Protein AF-A0A660N7B9-F1 (afdb_monomer)

pLDDT: mean 96.96, std 2.32, range [87.88, 98.81]

Structure (mmCIF, N/CA/C/O backbone):
data_AF-A0A660N7B9-F1
#
_entry.id   AF-A0A660N7B9-F1
#
loop_
_atom_site.group_PDB
_atom_site.id
_atom_site.type_symbol
_atom_site.label_atom_id
_atom_site.label_alt_id
_atom_site.label_comp_id
_atom_site.label_asym_id
_atom_site.label_entity_id
_atom_site.label_seq_id
_atom_site.pdbx_PDB_ins_code
_atom_site.Cartn_x
_atom_site.Cartn_y
_atom_site.Cartn_z
_atom_site.occupancy
_atom_site.B_iso_or_equiv
_atom_site.auth_seq_id
_atom_site.auth_comp_id
_atom_site.auth_asym_id
_atom_site.auth_atom_id
_atom_site.pdbx_PDB_model_num
ATOM 1 N N . SER A 1 1 ? -1.005 -7.900 16.008 1.00 89.25 1 SER A N 1
ATOM 2 C CA . SER A 1 1 ? -0.211 -8.858 16.791 1.00 89.25 1 SER A CA 1
ATOM 3 C C . SER A 1 1 ? -0.829 -8.980 18.167 1.00 89.25 1 SER A C 1
ATOM 5 O O . SER A 1 1 ? -1.086 -7.952 18.784 1.00 89.25 1 SER A O 1
ATOM 7 N N . GLU A 1 2 ? -1.085 -10.204 18.628 1.00 96.12 2 GLU A N 1
ATOM 8 C CA . GLU A 1 2 ? -1.576 -10.472 19.988 1.00 96.12 2 GLU A CA 1
ATOM 9 C C . GLU A 1 2 ? -0.634 -9.878 21.047 1.00 96.12 2 GLU A C 1
ATOM 11 O O . GLU A 1 2 ? -1.094 -9.193 21.956 1.00 96.12 2 GLU A O 1
ATOM 16 N N . VAL A 1 3 ? 0.682 -10.045 20.866 1.00 97.81 3 VAL A N 1
ATOM 17 C CA . VAL A 1 3 ? 1.714 -9.513 21.773 1.00 97.81 3 VAL A CA 1
ATOM 18 C C . VAL A 1 3 ? 1.637 -7.991 21.873 1.00 97.81 3 VAL A C 1
ATOM 20 O O . VAL A 1 3 ? 1.620 -7.453 22.972 1.00 97.81 3 VAL A O 1
ATOM 23 N N . SER A 1 4 ? 1.529 -7.283 20.744 1.00 97.19 4 SER A N 1
ATOM 24 C CA . SER A 1 4 ? 1.470 -5.814 20.746 1.00 97.19 4 SER A CA 1
ATOM 25 C C . SER A 1 4 ? 0.295 -5.267 21.550 1.00 97.19 4 SER A C 1
ATOM 27 O O . SER A 1 4 ? 0.452 -4.275 22.253 1.00 97.19 4 SER A O 1
ATOM 29 N N . LEU A 1 5 ? -0.867 -5.920 21.453 1.00 96.50 5 LEU A N 1
ATOM 30 C CA . LEU A 1 5 ? -2.079 -5.497 22.152 1.00 96.50 5 LEU A CA 1
ATOM 31 C C . LEU A 1 5 ? -2.035 -5.851 23.642 1.00 96.50 5 LEU A C 1
ATOM 33 O O . LEU A 1 5 ? -2.464 -5.050 24.464 1.00 96.50 5 LEU A O 1
ATOM 37 N N . ARG A 1 6 ? -1.514 -7.033 23.998 1.00 97.62 6 ARG A N 1
ATOM 38 C CA . ARG A 1 6 ? -1.460 -7.488 25.397 1.00 97.62 6 ARG A CA 1
ATOM 39 C C . ARG A 1 6 ? -0.355 -6.823 26.207 1.00 97.62 6 ARG A C 1
ATOM 41 O O . ARG A 1 6 ? -0.572 -6.510 27.369 1.00 97.62 6 ARG A O 1
ATOM 48 N N . GLU A 1 7 ? 0.789 -6.573 25.582 1.00 97.94 7 GLU A N 1
ATOM 49 C CA . GLU A 1 7 ? 1.974 -6.019 26.247 1.00 97.94 7 GLU A CA 1
ATOM 50 C C . GLU A 1 7 ? 2.123 -4.505 26.042 1.00 97.94 7 GLU A C 1
ATOM 52 O O . GLU A 1 7 ? 3.104 -3.915 26.487 1.00 97.94 7 GLU A O 1
ATOM 57 N N . ASN A 1 8 ? 1.172 -3.862 25.353 1.00 96.31 8 ASN A N 1
ATOM 58 C CA . ASN A 1 8 ? 1.240 -2.445 24.986 1.00 96.31 8 ASN A CA 1
ATOM 59 C C . ASN A 1 8 ? 2.549 -2.088 24.241 1.00 96.31 8 ASN A C 1
ATOM 61 O O . ASN A 1 8 ? 3.205 -1.082 24.516 1.00 96.31 8 ASN A O 1
ATOM 65 N N . LEU A 1 9 ? 2.932 -2.946 23.289 1.00 97.56 9 LEU A N 1
ATOM 66 C CA . LEU A 1 9 ? 4.118 -2.809 22.437 1.00 97.56 9 LEU A CA 1
ATOM 67 C C . LEU A 1 9 ? 3.688 -2.624 20.973 1.00 97.56 9 LEU A C 1
ATOM 69 O O . LEU A 1 9 ? 3.720 -3.586 20.191 1.00 97.56 9 LEU A O 1
ATOM 73 N N . PRO A 1 10 ? 3.227 -1.423 20.585 1.00 97.56 10 PRO A N 1
ATOM 74 C CA . PRO A 1 10 ? 2.658 -1.215 19.265 1.00 97.56 10 PRO A CA 1
ATOM 75 C C . PRO A 1 10 ? 3.722 -1.239 18.161 1.00 97.56 10 PRO A C 1
ATOM 77 O O . PRO A 1 10 ? 4.907 -0.983 18.377 1.00 97.56 10 PRO A O 1
ATOM 80 N N . LEU A 1 11 ? 3.276 -1.539 16.945 1.00 98.25 11 LEU A N 1
ATOM 81 C CA . LEU A 1 11 ? 4.108 -1.608 15.754 1.00 98.25 11 LEU A CA 1
ATOM 82 C C . LEU A 1 11 ? 4.319 -0.214 15.149 1.00 98.25 11 LEU A C 1
ATOM 84 O O . LEU A 1 11 ? 3.361 0.507 14.871 1.00 98.25 11 LEU A O 1
ATOM 88 N N . LEU A 1 12 ? 5.578 0.114 14.857 1.00 98.31 12 LEU A N 1
ATOM 89 C CA . LEU A 1 12 ? 5.936 1.143 13.881 1.00 98.31 12 LEU A CA 1
ATOM 90 C C . LEU A 1 12 ? 6.125 0.452 12.528 1.00 98.31 12 LEU A C 1
ATOM 92 O O . LEU A 1 12 ? 7.154 -0.182 12.278 1.00 98.31 12 LEU A O 1
ATOM 96 N N . ALA A 1 13 ? 5.091 0.488 11.690 1.00 98.25 13 ALA A N 1
ATOM 97 C CA . ALA A 1 13 ? 5.076 -0.255 10.437 1.00 98.25 13 ALA A CA 1
ATOM 98 C C . ALA A 1 13 ? 6.073 0.358 9.444 1.00 98.25 13 ALA A C 1
ATOM 100 O O . ALA A 1 13 ? 6.127 1.575 9.278 1.00 98.25 13 ALA A O 1
ATOM 101 N N . TYR A 1 14 ? 6.862 -0.485 8.773 1.00 97.69 14 TYR A N 1
ATOM 102 C CA . TYR A 1 14 ? 7.870 -0.053 7.806 1.00 97.69 14 TYR A CA 1
ATOM 103 C C . TYR A 1 14 ? 7.628 -0.676 6.430 1.00 97.69 14 TYR A C 1
ATOM 105 O O . TYR A 1 14 ? 7.078 -1.767 6.305 1.00 97.69 14 TYR A O 1
ATOM 113 N N . SER A 1 15 ? 8.103 0.010 5.384 1.00 97.25 15 SER A N 1
ATOM 114 C CA . SER A 1 15 ? 7.887 -0.380 3.980 1.00 97.25 15 SER A CA 1
ATOM 115 C C . SER A 1 15 ? 6.418 -0.687 3.628 1.00 97.25 15 SER A C 1
ATOM 117 O O . SER A 1 15 ? 6.176 -1.653 2.902 1.00 97.25 15 SER A O 1
ATOM 119 N N . PRO A 1 16 ? 5.445 0.143 4.052 1.00 97.94 16 PRO A N 1
ATOM 120 C CA . PRO A 1 16 ? 4.020 -0.131 3.833 1.00 97.94 16 PRO A CA 1
ATOM 121 C C . PRO A 1 16 ? 3.647 -0.178 2.342 1.00 97.94 16 PRO A C 1
ATOM 123 O O . PRO A 1 16 ? 2.738 -0.891 1.947 1.00 97.94 16 PRO A O 1
ATOM 126 N N . LEU A 1 17 ? 4.409 0.522 1.491 1.00 98.38 17 LEU A N 1
ATOM 127 C CA . LEU A 1 17 ? 4.236 0.516 0.036 1.00 98.38 17 LEU A CA 1
ATOM 128 C C . LEU A 1 17 ? 5.147 -0.476 -0.696 1.00 98.38 17 LEU A C 1
ATOM 130 O O . LEU A 1 17 ? 5.274 -0.396 -1.918 1.00 98.38 17 LEU A O 1
ATOM 134 N N . ALA A 1 18 ? 5.832 -1.378 0.014 1.00 97.50 18 ALA A N 1
ATOM 135 C CA . ALA A 1 18 ? 6.619 -2.449 -0.596 1.00 97.50 18 ALA A CA 1
ATOM 136 C C . ALA A 1 18 ? 7.626 -1.940 -1.658 1.00 97.50 18 ALA A C 1
ATOM 138 O O . ALA A 1 18 ? 7.598 -2.345 -2.815 1.00 97.50 18 ALA A O 1
ATOM 139 N N . PHE A 1 19 ? 8.490 -0.979 -1.299 1.00 96.88 19 PHE A N 1
ATOM 140 C CA . PHE A 1 19 ? 9.412 -0.286 -2.233 1.00 96.88 19 PHE A CA 1
ATOM 141 C C . PHE A 1 19 ? 8.735 0.524 -3.355 1.00 96.88 19 PHE A C 1
ATOM 143 O O . PHE A 1 19 ? 9.372 0.896 -4.345 1.00 96.88 19 PHE A O 1
ATOM 150 N N . GLY A 1 20 ? 7.458 0.848 -3.175 1.00 97.44 20 GLY A N 1
ATOM 151 C CA . GLY A 1 20 ? 6.622 1.522 -4.158 1.00 97.44 20 GLY A CA 1
ATOM 152 C C . GLY A 1 20 ? 5.885 0.558 -5.087 1.00 97.44 20 GLY A C 1
ATOM 153 O O . GLY A 1 20 ? 5.217 1.032 -5.999 1.00 97.44 20 GLY A O 1
ATOM 154 N N . VAL A 1 21 ? 5.983 -0.762 -4.893 1.00 97.69 21 VAL A N 1
ATOM 155 C CA . VAL A 1 21 ? 5.235 -1.740 -5.698 1.00 97.69 21 VAL A CA 1
ATOM 156 C C . VAL A 1 21 ? 3.727 -1.578 -5.505 1.00 97.69 21 VAL A C 1
ATOM 158 O O . VAL A 1 21 ? 2.999 -1.515 -6.492 1.00 97.69 21 VAL A O 1
ATOM 161 N N . LEU A 1 22 ? 3.276 -1.339 -4.272 1.00 98.38 22 LEU A N 1
ATOM 162 C CA . LEU A 1 22 ? 1.870 -1.061 -3.943 1.00 98.38 22 LEU A CA 1
ATOM 163 C C . LEU A 1 22 ? 1.414 0.366 -4.308 1.00 98.38 22 LEU A C 1
ATOM 165 O O . LEU A 1 22 ? 0.429 0.858 -3.790 1.00 98.38 22 LEU A O 1
ATOM 169 N N . THR A 1 23 ? 2.120 1.057 -5.201 1.00 98.06 23 THR A N 1
ATOM 170 C CA . THR A 1 23 ? 1.580 2.26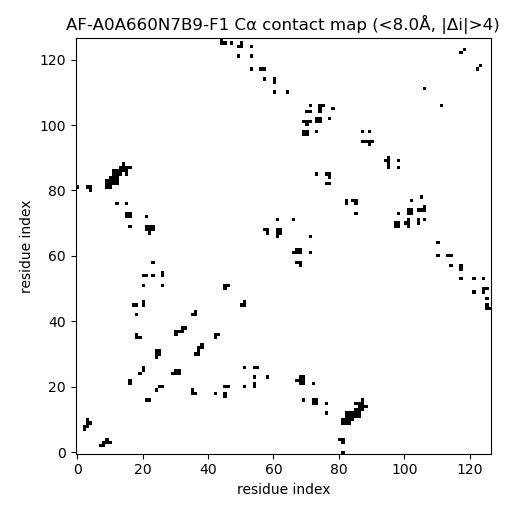2 -5.869 1.00 98.06 23 THR A CA 1
ATOM 171 C C . THR A 1 23 ? 1.076 1.945 -7.276 1.00 98.06 23 THR A C 1
ATOM 173 O O . THR A 1 23 ? 0.566 2.809 -7.975 1.00 98.06 23 THR A O 1
ATOM 176 N N . GLY A 1 24 ? 1.311 0.717 -7.748 1.00 97.50 24 GLY A N 1
ATOM 177 C CA . GLY A 1 24 ? 0.999 0.298 -9.106 1.00 97.50 24 GLY A CA 1
ATOM 178 C C . GLY A 1 24 ? 2.013 0.748 -10.164 1.00 97.50 24 GLY A C 1
ATOM 179 O O . GLY A 1 24 ? 1.939 0.293 -11.300 1.00 97.50 24 GLY A O 1
ATOM 180 N N . LYS A 1 25 ? 3.020 1.565 -9.817 1.00 96.94 25 LYS A N 1
ATOM 181 C CA . LYS A 1 25 ? 3.962 2.150 -10.796 1.00 96.94 25 LYS A CA 1
ATOM 182 C C . LYS A 1 25 ? 4.808 1.143 -11.594 1.00 96.94 25 LYS A C 1
ATOM 184 O O . LYS A 1 25 ? 5.409 1.529 -12.591 1.00 96.94 25 LYS A O 1
ATOM 189 N N . TYR A 1 26 ? 4.896 -0.108 -11.136 1.00 96.88 26 TYR A N 1
ATOM 190 C CA . TYR A 1 26 ? 5.636 -1.193 -11.800 1.00 96.88 26 TYR A CA 1
ATOM 191 C C . TYR A 1 26 ? 4.725 -2.265 -12.419 1.00 96.88 26 TYR A C 1
ATOM 193 O O . TYR A 1 26 ? 5.206 -3.316 -12.846 1.00 96.88 26 TYR A O 1
ATOM 201 N N . ARG A 1 27 ? 3.404 -2.042 -12.421 1.00 95.56 27 ARG A N 1
ATOM 202 C CA . ARG A 1 27 ? 2.437 -2.961 -13.032 1.00 95.56 27 ARG A CA 1
ATOM 203 C C . ARG A 1 27 ? 2.706 -3.093 -14.528 1.00 95.56 27 ARG A C 1
ATOM 205 O O . ARG A 1 27 ? 3.282 -2.201 -15.153 1.00 95.56 27 ARG A O 1
ATOM 212 N N . HIS A 1 28 ? 2.320 -4.233 -15.092 1.00 94.50 28 HIS A N 1
ATOM 213 C CA . HIS A 1 28 ? 2.452 -4.526 -16.528 1.00 94.50 28 HIS A CA 1
ATOM 214 C C . HIS A 1 28 ? 3.886 -4.391 -17.086 1.00 94.50 28 HIS A C 1
ATOM 216 O O . HIS A 1 28 ? 4.083 -4.074 -18.256 1.00 94.50 28 HIS A O 1
ATOM 222 N N . GLY A 1 29 ? 4.902 -4.630 -16.247 1.00 91.44 29 GLY A N 1
ATOM 223 C CA . GLY A 1 29 ? 6.311 -4.559 -16.645 1.00 91.44 29 GLY A CA 1
ATOM 224 C C . GLY A 1 29 ? 6.879 -3.140 -16.721 1.00 91.44 29 GLY A C 1
ATOM 225 O O . GLY A 1 29 ? 8.003 -2.964 -17.193 1.00 91.44 29 GLY A O 1
ATOM 226 N N . ALA A 1 30 ? 6.140 -2.129 -16.252 1.00 95.12 30 ALA A N 1
ATOM 227 C CA . ALA A 1 30 ? 6.641 -0.765 -16.188 1.00 95.12 30 ALA A CA 1
ATOM 228 C C . ALA A 1 30 ? 7.863 -0.663 -15.261 1.00 95.12 30 ALA A C 1
ATOM 230 O O . ALA A 1 30 ? 7.922 -1.259 -14.184 1.00 95.12 30 ALA A O 1
ATOM 231 N N . MET A 1 31 ? 8.839 0.145 -15.668 1.00 94.81 31 MET A N 1
ATOM 232 C CA . MET A 1 31 ? 10.022 0.443 -14.865 1.00 94.81 31 MET A CA 1
ATOM 233 C C . MET A 1 31 ? 10.345 1.938 -14.972 1.00 94.81 31 MET A C 1
ATOM 235 O O . MET A 1 31 ? 11.226 2.327 -15.740 1.00 94.81 31 MET A O 1
ATOM 239 N N . PRO A 1 32 ? 9.594 2.805 -14.262 1.00 95.56 32 PRO A N 1
ATOM 240 C CA . PRO A 1 32 ? 9.739 4.250 -14.403 1.00 95.56 32 PRO A CA 1
ATOM 241 C C . PRO A 1 32 ? 11.168 4.710 -14.096 1.00 95.56 32 PRO A C 1
ATOM 243 O O . PRO A 1 32 ? 11.779 4.257 -13.122 1.00 95.56 32 PRO A O 1
ATOM 246 N N . ALA A 1 33 ? 11.700 5.635 -14.894 1.00 95.94 33 ALA A N 1
ATOM 247 C CA . ALA A 1 33 ? 13.027 6.200 -14.662 1.00 95.94 33 ALA A CA 1
ATOM 248 C C . ALA A 1 33 ? 13.115 6.852 -13.268 1.00 95.94 33 ALA A C 1
ATOM 250 O O . ALA A 1 33 ? 12.160 7.461 -12.790 1.00 95.94 33 ALA A O 1
ATOM 251 N N . GLY A 1 34 ? 14.254 6.688 -12.589 1.00 94.00 34 GLY A N 1
ATOM 252 C CA . GLY A 1 34 ? 14.467 7.218 -11.235 1.00 94.00 34 GLY A CA 1
ATOM 253 C C . GLY A 1 34 ? 13.716 6.479 -10.117 1.00 94.00 34 GLY A C 1
ATOM 254 O O . GLY A 1 34 ? 13.886 6.800 -8.942 1.00 94.00 34 GLY A O 1
ATOM 255 N N . SER A 1 35 ? 12.906 5.469 -10.441 1.00 95.62 35 SER A N 1
ATOM 256 C CA . SER A 1 35 ? 12.236 4.643 -9.438 1.00 95.62 35 SER A CA 1
ATOM 257 C C . SER A 1 35 ? 13.214 3.697 -8.728 1.00 95.62 35 SER A C 1
ATOM 259 O O . SER A 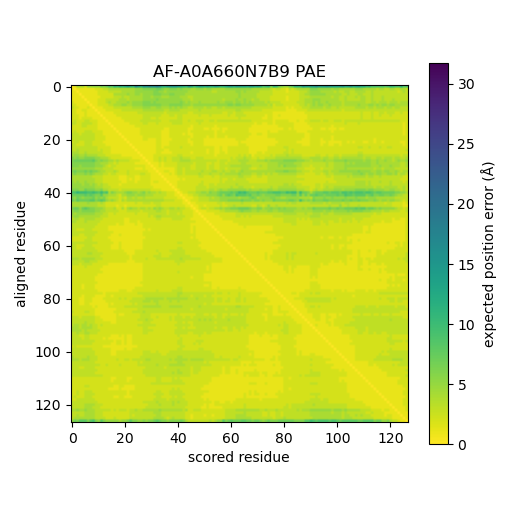1 35 ? 14.261 3.320 -9.259 1.00 95.62 35 SER A O 1
ATOM 261 N N . ARG A 1 36 ? 12.877 3.281 -7.500 1.00 95.69 36 ARG A N 1
ATOM 262 C CA . ARG A 1 36 ? 13.773 2.476 -6.653 1.00 95.69 36 ARG A CA 1
ATOM 263 C C . ARG A 1 36 ? 14.202 1.163 -7.315 1.00 95.69 36 ARG A C 1
ATOM 265 O O . ARG A 1 36 ? 15.365 0.795 -7.178 1.00 95.69 36 ARG A O 1
ATOM 272 N N . LEU A 1 37 ? 13.285 0.468 -7.993 1.00 94.62 37 LEU A N 1
ATOM 273 C CA . LEU A 1 37 ? 13.599 -0.806 -8.649 1.00 94.62 37 LEU A CA 1
ATOM 274 C C . LEU A 1 37 ? 14.397 -0.619 -9.946 1.00 94.62 37 LEU A C 1
ATOM 276 O O . LEU A 1 37 ? 15.174 -1.502 -10.289 1.00 94.62 37 LEU A O 1
ATOM 280 N N . ALA A 1 38 ? 14.266 0.535 -10.612 1.00 94.06 38 ALA A N 1
ATOM 281 C CA . ALA A 1 38 ? 15.073 0.878 -11.782 1.00 94.06 38 ALA A CA 1
ATOM 282 C C . ALA A 1 38 ? 16.518 1.236 -11.401 1.00 94.06 38 ALA A C 1
ATOM 284 O O . ALA A 1 38 ? 17.454 0.903 -12.119 1.00 94.06 38 ALA A O 1
ATOM 285 N N . LEU A 1 39 ? 16.703 1.925 -10.270 1.00 95.25 39 LEU A N 1
ATOM 286 C CA . LEU A 1 39 ? 18.014 2.406 -9.825 1.00 95.25 39 LEU A CA 1
ATOM 287 C C . LEU A 1 39 ? 18.853 1.340 -9.109 1.00 95.25 39 LEU A C 1
ATOM 289 O O . LEU A 1 39 ? 20.079 1.435 -9.092 1.00 95.25 39 LEU A O 1
ATOM 293 N N . PHE A 1 40 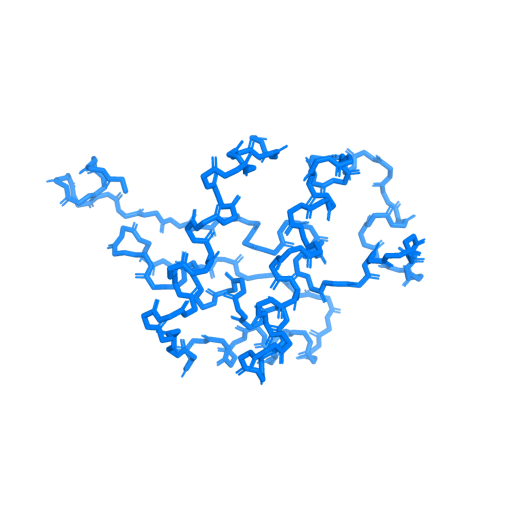? 18.217 0.360 -8.462 1.00 93.94 40 PHE A N 1
ATOM 294 C CA . PHE A 1 40 ? 18.905 -0.535 -7.532 1.00 93.94 40 PHE A CA 1
ATOM 295 C C . PHE A 1 40 ? 18.415 -1.984 -7.646 1.00 93.94 40 PHE A C 1
ATOM 297 O O . PHE A 1 40 ? 17.469 -2.401 -6.972 1.00 93.94 40 PHE A O 1
ATOM 304 N N . GLU A 1 41 ? 19.150 -2.801 -8.399 1.00 87.88 41 GLU A N 1
ATOM 305 C CA . GLU A 1 41 ? 18.812 -4.211 -8.653 1.00 87.88 41 GLU A CA 1
ATOM 306 C C . GLU A 1 41 ? 18.734 -5.087 -7.392 1.00 87.88 41 GLU A C 1
ATOM 308 O O . GLU A 1 41 ? 18.078 -6.129 -7.394 1.00 87.88 41 GLU A O 1
ATOM 313 N N . ARG A 1 42 ? 19.389 -4.688 -6.291 1.00 92.00 42 ARG A N 1
ATOM 314 C CA . ARG A 1 42 ? 19.379 -5.443 -5.024 1.00 92.00 42 ARG A CA 1
ATOM 315 C C . ARG A 1 42 ? 17.998 -5.511 -4.362 1.00 92.00 42 ARG A C 1
ATOM 317 O O . ARG A 1 42 ? 17.757 -6.392 -3.538 1.00 92.00 42 ARG A O 1
ATOM 324 N N . PHE A 1 43 ? 17.084 -4.597 -4.687 1.00 90.56 43 PHE A N 1
ATOM 325 C CA . PHE A 1 43 ? 15.756 -4.551 -4.076 1.00 90.56 43 PHE A CA 1
ATOM 326 C C . PHE A 1 43 ? 14.786 -5.522 -4.759 1.00 90.56 43 PHE A C 1
ATOM 328 O O . PHE A 1 43 ? 13.957 -5.127 -5.567 1.00 90.56 43 PHE A O 1
ATOM 335 N N . LYS A 1 44 ? 14.862 -6.808 -4.398 1.00 90.25 44 LYS A N 1
ATOM 336 C CA . LYS A 1 44 ? 14.037 -7.870 -5.014 1.00 90.25 44 LYS A CA 1
ATOM 337 C C . LYS A 1 44 ? 12.905 -8.415 -4.135 1.00 90.25 44 LYS A C 1
ATOM 339 O O . LYS A 1 44 ? 12.134 -9.254 -4.589 1.00 90.25 44 LYS A O 1
ATOM 344 N N . ARG A 1 45 ? 12.803 -7.967 -2.874 1.00 92.19 45 ARG A N 1
ATOM 345 C CA . ARG A 1 45 ? 11.880 -8.542 -1.869 1.00 92.19 45 ARG A CA 1
ATOM 346 C C . ARG A 1 45 ? 10.426 -8.580 -2.348 1.00 92.19 45 ARG A C 1
ATOM 348 O O . ARG A 1 45 ? 9.773 -9.599 -2.173 1.00 92.19 45 ARG A O 1
ATOM 355 N N . TYR A 1 46 ? 9.965 -7.499 -2.979 1.00 94.31 46 TYR A N 1
ATOM 356 C CA . TYR A 1 46 ? 8.562 -7.303 -3.364 1.00 94.31 46 TYR A CA 1
ATOM 357 C C . TYR A 1 46 ? 8.280 -7.464 -4.865 1.00 94.31 46 TYR A C 1
ATOM 359 O O . TYR A 1 46 ? 7.143 -7.306 -5.288 1.00 94.31 46 TYR A O 1
ATOM 367 N N . SER A 1 47 ? 9.299 -7.759 -5.677 1.00 88.50 47 SER A N 1
ATOM 368 C CA . SER A 1 47 ? 9.201 -7.833 -7.144 1.00 88.50 47 SER A CA 1
ATOM 369 C C . SER A 1 47 ? 9.238 -9.267 -7.684 1.00 88.50 47 SER A C 1
ATOM 371 O O . SER A 1 47 ? 9.501 -9.500 -8.863 1.00 88.50 47 SER A O 1
ATOM 373 N N . LYS A 1 48 ? 8.979 -10.254 -6.820 1.00 91.94 48 LYS A N 1
ATOM 374 C CA . LYS A 1 48 ? 8.800 -11.650 -7.233 1.00 91.94 48 LYS A CA 1
ATOM 375 C C . LYS A 1 48 ? 7.446 -11.827 -7.939 1.00 91.94 48 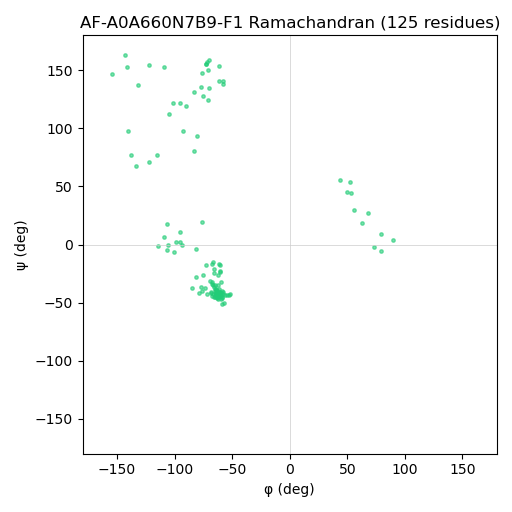LYS A C 1
ATOM 377 O O . LYS A 1 48 ? 6.514 -11.086 -7.621 1.00 91.94 48 LYS A O 1
ATOM 382 N N . PRO A 1 49 ? 7.287 -12.840 -8.814 1.00 94.12 49 PRO A N 1
ATOM 383 C CA . PRO A 1 49 ? 6.040 -13.063 -9.552 1.00 94.12 49 PRO A CA 1
ATOM 384 C C . PRO A 1 49 ? 4.785 -13.117 -8.670 1.00 94.12 49 PRO A C 1
ATOM 386 O O . PRO A 1 49 ? 3.785 -12.486 -8.990 1.00 94.12 49 PRO A O 1
ATOM 389 N N . GLN A 1 50 ? 4.854 -13.794 -7.520 1.00 94.56 50 GLN A N 1
ATOM 390 C CA . GLN A 1 50 ? 3.725 -13.895 -6.588 1.00 94.56 50 GLN A CA 1
ATOM 391 C C . GLN A 1 50 ? 3.372 -12.548 -5.932 1.00 94.56 50 GLN A C 1
ATOM 393 O O . GLN A 1 50 ? 2.201 -12.255 -5.708 1.00 94.56 50 GLN A O 1
ATOM 398 N N . GLY A 1 51 ? 4.377 -11.705 -5.668 1.00 95.94 51 GLY A N 1
ATOM 399 C CA . GLY A 1 51 ? 4.171 -10.349 -5.161 1.00 95.94 51 GLY A CA 1
ATOM 400 C C . GLY A 1 51 ? 3.438 -9.478 -6.177 1.00 95.94 51 GLY A C 1
ATOM 401 O O . GLY A 1 51 ? 2.460 -8.826 -5.829 1.00 95.94 51 GLY A O 1
ATOM 402 N N . PHE A 1 52 ? 3.848 -9.533 -7.448 1.00 96.44 52 PHE A N 1
ATOM 403 C CA . PHE A 1 52 ? 3.142 -8.837 -8.526 1.00 96.44 52 PHE A CA 1
ATOM 404 C C . PHE A 1 52 ? 1.729 -9.379 -8.758 1.00 96.44 52 PHE A C 1
ATOM 406 O O . PHE A 1 52 ? 0.817 -8.588 -8.969 1.00 96.44 52 PHE A O 1
ATOM 413 N N . ALA A 1 53 ? 1.519 -10.694 -8.651 1.00 97.19 53 ALA A N 1
ATOM 414 C CA . ALA A 1 53 ? 0.183 -11.280 -8.743 1.00 97.19 53 ALA A CA 1
ATOM 415 C C . ALA A 1 53 ? -0.761 -10.727 -7.660 1.00 97.19 53 ALA A C 1
ATOM 417 O O . ALA A 1 53 ? -1.885 -10.343 -7.971 1.00 97.19 53 ALA A O 1
ATOM 418 N N . ALA A 1 54 ? -0.294 -10.607 -6.411 1.00 98.25 54 ALA A N 1
ATOM 419 C CA . ALA A 1 54 ? -1.074 -9.981 -5.342 1.00 98.25 54 ALA A CA 1
ATOM 420 C C . ALA A 1 54 ? -1.339 -8.491 -5.614 1.00 98.25 54 ALA A C 1
ATOM 422 O O . ALA A 1 54 ? -2.450 -8.012 -5.414 1.00 98.25 54 ALA A O 1
ATOM 423 N N . VAL A 1 55 ? -0.337 -7.761 -6.112 1.00 98.31 55 VAL A N 1
ATOM 424 C CA . VAL A 1 55 ? -0.456 -6.330 -6.442 1.00 98.31 55 VAL A CA 1
ATOM 425 C C . VAL A 1 55 ? -1.527 -6.080 -7.498 1.00 98.31 55 VAL A C 1
ATOM 427 O O . VAL A 1 55 ? -2.288 -5.132 -7.345 1.00 98.31 55 VAL A O 1
ATOM 430 N N . GLU A 1 56 ? -1.635 -6.924 -8.528 1.00 98.25 56 GLU A N 1
ATOM 431 C CA . GLU A 1 56 ? -2.708 -6.791 -9.522 1.00 98.25 56 GLU A CA 1
ATOM 432 C C . GLU A 1 56 ? -4.097 -7.006 -8.908 1.00 98.25 56 GLU A C 1
ATOM 434 O O . GLU A 1 56 ? -5.027 -6.273 -9.232 1.00 98.25 56 GLU A O 1
ATOM 439 N N . ARG A 1 57 ? -4.238 -7.959 -7.978 1.00 98.56 57 ARG A N 1
ATOM 440 C CA . ARG A 1 57 ? -5.511 -8.230 -7.289 1.00 98.56 57 ARG A CA 1
ATOM 441 C C . ARG A 1 57 ? -5.912 -7.071 -6.374 1.00 98.56 57 ARG A C 1
ATOM 443 O O . ARG A 1 57 ? -7.051 -6.625 -6.419 1.00 98.56 57 ARG A O 1
ATOM 450 N N . TYR A 1 58 ? -4.971 -6.524 -5.605 1.00 98.75 58 TYR A N 1
ATOM 451 C CA . TYR A 1 58 ? -5.234 -5.341 -4.778 1.00 98.75 58 TYR A CA 1
ATOM 452 C C . TYR A 1 58 ? -5.494 -4.084 -5.611 1.00 98.75 58 TYR A C 1
ATOM 454 O O . TYR A 1 58 ? -6.282 -3.238 -5.201 1.00 98.75 58 TYR A O 1
ATOM 462 N N . ALA A 1 59 ? -4.865 -3.958 -6.783 1.00 98.69 59 ALA A N 1
ATOM 463 C CA . ALA A 1 59 ? -5.134 -2.852 -7.692 1.00 98.69 59 ALA A CA 1
ATOM 464 C C . ALA A 1 59 ? -6.577 -2.874 -8.207 1.00 98.69 59 ALA A C 1
ATOM 466 O O . ALA A 1 59 ? -7.218 -1.832 -8.204 1.00 98.69 59 ALA A O 1
ATOM 467 N N . GLN A 1 60 ? -7.099 -4.050 -8.571 1.00 98.62 60 GLN A N 1
ATOM 468 C CA . GLN A 1 60 ? -8.502 -4.209 -8.975 1.00 98.62 60 GLN A CA 1
ATOM 469 C C . GLN A 1 60 ? -9.463 -3.764 -7.865 1.00 98.62 60 GLN A C 1
ATOM 471 O O . GLN A 1 60 ? -10.379 -2.994 -8.129 1.00 98.62 60 GLN A O 1
ATOM 476 N N . ILE A 1 61 ? -9.201 -4.167 -6.616 1.00 98.81 61 ILE A N 1
ATOM 477 C CA . ILE A 1 61 ? -10.004 -3.749 -5.454 1.00 98.81 61 ILE A CA 1
ATOM 478 C C . ILE A 1 61 ? -9.957 -2.225 -5.275 1.00 98.81 61 ILE A C 1
ATOM 480 O O . ILE A 1 61 ? -10.982 -1.597 -5.025 1.00 98.81 61 ILE A O 1
ATOM 484 N N . ALA A 1 62 ? -8.774 -1.617 -5.406 1.00 98.75 62 ALA A N 1
ATOM 485 C CA . ALA A 1 62 ? -8.626 -0.167 -5.302 1.00 98.75 62 ALA A CA 1
ATOM 486 C C . ALA A 1 62 ? -9.406 0.564 -6.408 1.00 98.75 62 ALA A C 1
ATOM 488 O O . ALA A 1 62 ? -10.136 1.507 -6.105 1.00 98.75 62 ALA A O 1
ATOM 489 N N . ASP A 1 63 ? -9.309 0.088 -7.654 1.00 98.50 63 ASP A N 1
ATOM 490 C CA . ASP A 1 63 ? -10.017 0.651 -8.807 1.00 98.50 63 ASP A CA 1
ATOM 491 C C . ASP A 1 63 ? -11.548 0.573 -8.614 1.00 98.50 63 ASP A C 1
ATOM 493 O O . ASP A 1 63 ? -12.249 1.565 -8.825 1.00 98.50 63 ASP A O 1
ATOM 497 N N . GLU A 1 64 ? -12.072 -0.566 -8.144 1.00 98.50 64 GLU A N 1
ATOM 498 C CA . GLU A 1 64 ? -13.501 -0.763 -7.836 1.00 98.50 64 GLU A CA 1
ATOM 499 C C . GLU A 1 64 ? -13.989 0.126 -6.680 1.00 98.50 64 GLU A C 1
ATOM 501 O O . GLU A 1 64 ? -15.117 0.620 -6.707 1.00 98.50 64 GLU A O 1
ATOM 506 N N . ALA A 1 65 ? -13.131 0.378 -5.689 1.00 98.19 65 ALA A N 1
ATOM 507 C CA . ALA A 1 65 ? -13.416 1.251 -4.552 1.00 98.19 65 ALA A CA 1
ATOM 508 C C . ALA A 1 65 ? -13.223 2.751 -4.854 1.00 98.19 65 ALA A C 1
ATOM 510 O O . ALA A 1 65 ? -13.477 3.588 -3.985 1.00 98.19 65 ALA A O 1
ATOM 511 N N . GLY A 1 66 ? -12.752 3.113 -6.054 1.00 98.12 66 GLY A N 1
ATOM 512 C CA . GLY A 1 66 ? -12.441 4.500 -6.415 1.00 98.12 66 GLY A CA 1
ATOM 513 C C . GLY A 1 66 ? -11.239 5.084 -5.658 1.00 98.12 66 GLY A C 1
ATOM 514 O O . GLY A 1 66 ? -11.166 6.297 -5.457 1.00 98.12 66 GLY A O 1
ATOM 515 N N . LEU A 1 67 ? -10.306 4.236 -5.222 1.00 98.31 67 LEU A N 1
ATOM 516 C CA . LEU A 1 67 ? -9.098 4.604 -4.484 1.00 98.31 67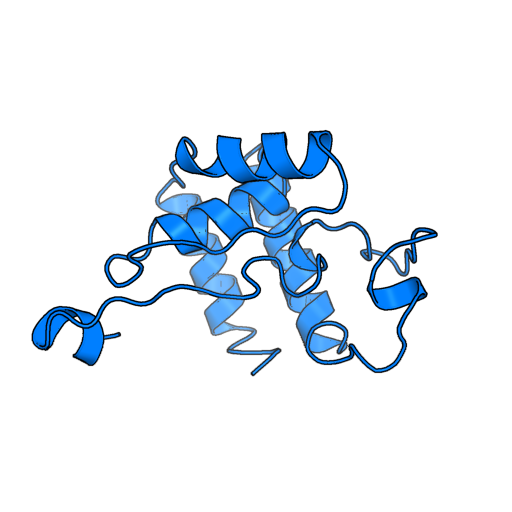 LEU A CA 1
ATOM 517 C C . LEU A 1 67 ? -7.852 4.418 -5.355 1.00 98.31 67 LEU A C 1
ATOM 519 O O . LEU A 1 67 ? -7.796 3.543 -6.215 1.00 98.31 67 LEU A O 1
ATOM 523 N N . SER A 1 68 ? -6.789 5.180 -5.082 1.00 98.56 68 SER A N 1
ATOM 524 C CA . SER A 1 68 ? -5.468 4.787 -5.582 1.00 98.56 68 SER A CA 1
ATOM 525 C C . SER A 1 68 ? -4.975 3.555 -4.817 1.00 98.56 68 SER A C 1
ATOM 527 O O . SER A 1 68 ? -5.263 3.388 -3.628 1.00 98.56 68 SER A O 1
ATOM 529 N N . LEU A 1 69 ? -4.172 2.703 -5.463 1.00 98.75 69 LEU A N 1
ATOM 530 C CA . LEU A 1 69 ? -3.562 1.561 -4.771 1.00 98.75 69 LEU A CA 1
ATOM 531 C C . LEU A 1 69 ? -2.675 2.014 -3.597 1.00 98.75 69 LEU A C 1
ATOM 533 O O . LEU A 1 69 ? -2.621 1.342 -2.569 1.00 98.75 69 LEU A O 1
ATOM 537 N N . THR A 1 70 ? -2.035 3.183 -3.725 1.00 98.69 70 THR A N 1
ATOM 538 C CA . THR A 1 70 ? -1.283 3.827 -2.642 1.00 98.69 70 THR A CA 1
ATOM 539 C C . THR A 1 70 ? -2.184 4.103 -1.437 1.00 98.69 70 THR A C 1
ATOM 541 O O . THR A 1 70 ? -1.838 3.719 -0.319 1.00 98.69 70 THR A O 1
ATOM 544 N N . ALA A 1 71 ? -3.341 4.742 -1.657 1.00 98.69 71 ALA A N 1
ATOM 545 C CA . ALA A 1 71 ? -4.292 5.073 -0.603 1.00 98.69 71 ALA A CA 1
ATOM 546 C C . ALA A 1 71 ? -4.847 3.809 0.064 1.00 98.69 71 ALA A C 1
ATOM 548 O O . ALA A 1 71 ? -4.819 3.720 1.289 1.00 98.69 71 ALA A O 1
ATOM 549 N N . LEU A 1 72 ? -5.253 2.808 -0.726 1.00 98.81 72 LEU A N 1
ATOM 550 C CA . LEU A 1 72 ? -5.728 1.518 -0.220 1.00 98.81 72 LEU A CA 1
ATOM 551 C C . LEU A 1 72 ? -4.674 0.834 0.668 1.00 98.81 72 LEU A C 1
ATOM 553 O O . LEU A 1 72 ? -4.970 0.443 1.796 1.00 98.81 72 LEU A O 1
ATOM 557 N N . ALA A 1 73 ? -3.430 0.730 0.191 1.00 98.75 73 ALA A N 1
ATOM 558 C CA . ALA A 1 73 ? -2.35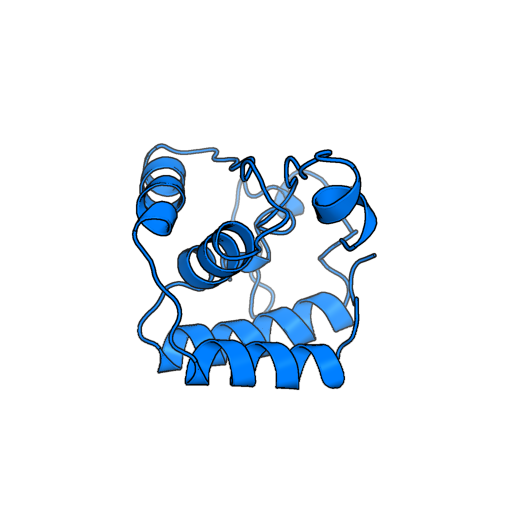7 0.059 0.919 1.00 98.75 73 ALA A 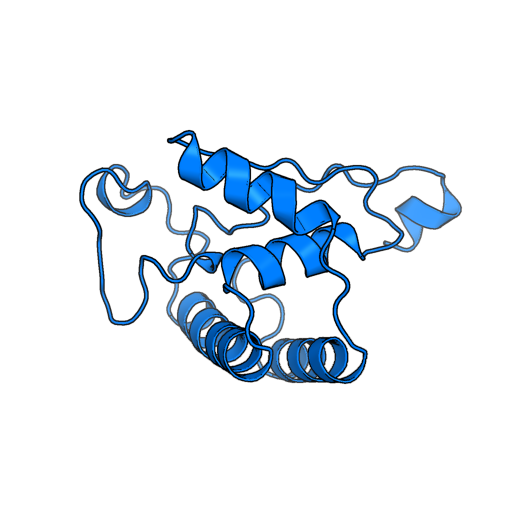CA 1
ATOM 559 C C . ALA A 1 73 ? -1.997 0.765 2.236 1.00 98.75 73 ALA A C 1
ATOM 561 O O . ALA A 1 73 ? -1.794 0.107 3.257 1.00 98.75 73 ALA A O 1
ATOM 562 N N . LEU A 1 74 ? -1.911 2.098 2.234 1.00 98.81 74 LEU A N 1
ATOM 563 C CA . LEU A 1 74 ? -1.585 2.857 3.442 1.00 98.81 74 LEU A CA 1
ATOM 564 C C . LEU A 1 74 ? -2.742 2.872 4.444 1.00 98.81 74 LEU A C 1
ATOM 566 O O . LEU A 1 74 ? -2.495 2.652 5.629 1.00 98.81 74 LEU A O 1
ATOM 570 N N . ALA A 1 75 ? -3.981 3.058 3.978 1.00 98.69 75 ALA A N 1
ATOM 571 C CA . ALA A 1 75 ? -5.173 3.016 4.822 1.00 98.69 75 ALA A CA 1
ATOM 572 C C . ALA A 1 75 ? -5.326 1.652 5.505 1.00 98.69 75 ALA A C 1
ATOM 574 O O . ALA A 1 75 ? -5.563 1.591 6.708 1.00 98.69 75 ALA A O 1
ATOM 575 N N . PHE A 1 76 ? -5.075 0.557 4.778 1.00 98.75 76 PHE A N 1
ATOM 576 C CA . PHE A 1 76 ? -5.087 -0.787 5.354 1.00 98.75 76 PHE A CA 1
ATOM 577 C C . PHE A 1 76 ? -4.095 -0.932 6.515 1.00 98.75 76 PHE A C 1
ATOM 579 O O . PHE A 1 76 ? -4.428 -1.522 7.540 1.00 98.75 76 PHE A O 1
ATOM 586 N N . VAL A 1 77 ? -2.879 -0.387 6.378 1.00 98.50 77 VAL A N 1
ATOM 587 C CA . VAL A 1 77 ? -1.873 -0.411 7.454 1.00 98.50 77 VAL A CA 1
ATOM 588 C C . VAL A 1 77 ? -2.298 0.471 8.630 1.00 98.50 77 VAL A C 1
ATOM 590 O O . VAL A 1 77 ? -2.141 0.045 9.774 1.00 98.50 77 VAL A O 1
ATOM 593 N N . ASN A 1 78 ? -2.840 1.662 8.360 1.00 98.12 78 ASN A N 1
ATOM 594 C CA . ASN A 1 78 ? -3.303 2.607 9.382 1.00 98.12 78 ASN A CA 1
ATOM 595 C C . ASN A 1 78 ? -4.449 2.027 10.230 1.00 98.12 78 ASN A C 1
ATOM 597 O O . ASN A 1 78 ? -4.510 2.280 11.427 1.00 98.12 78 ASN A O 1
ATOM 601 N N . ASP A 1 79 ? -5.318 1.219 9.623 1.00 97.25 79 ASP A N 1
ATOM 602 C CA . ASP A 1 79 ? -6.494 0.628 10.268 1.00 97.25 79 ASP A CA 1
ATOM 603 C C . ASP A 1 79 ? -6.155 -0.499 11.268 1.00 97.25 79 ASP A C 1
ATOM 605 O O . ASP A 1 79 ? -6.964 -0.878 12.114 1.00 97.25 79 ASP A O 1
ATOM 609 N N . ARG A 1 80 ? -4.946 -1.076 11.211 1.00 97.31 80 ARG A N 1
ATOM 610 C CA . ARG A 1 80 ? -4.606 -2.215 12.077 1.00 97.31 80 ARG A CA 1
ATOM 611 C C . ARG A 1 80 ? -4.460 -1.757 13.540 1.00 97.31 80 ARG A C 1
ATOM 613 O O . ARG A 1 80 ? -3.550 -0.989 13.842 1.00 97.31 80 ARG A O 1
ATOM 620 N N . PRO A 1 81 ? -5.200 -2.340 14.504 1.00 97.25 81 PRO A N 1
ATOM 621 C CA . PRO A 1 81 ? -5.249 -1.844 15.890 1.00 97.25 81 PRO A CA 1
ATOM 622 C C . PRO A 1 81 ? -3.925 -1.968 16.658 1.00 97.25 81 PRO A C 1
ATOM 624 O O . PRO A 1 81 ? -3.753 -1.394 17.726 1.00 97.25 81 PRO A O 1
ATOM 627 N N . PHE A 1 82 ? -2.984 -2.758 16.143 1.00 97.75 82 PHE A N 1
ATOM 628 C CA . PHE A 1 82 ? -1.658 -2.942 16.727 1.00 97.75 82 PHE A CA 1
ATOM 629 C C . PHE A 1 82 ? -0.590 -2.027 16.110 1.00 97.75 82 PHE A C 1
ATOM 631 O O . PHE A 1 82 ? 0.577 -2.155 16.475 1.00 97.75 82 PHE A O 1
ATOM 638 N N . VAL A 1 83 ? -0.948 -1.154 15.165 1.00 98.19 83 VAL A N 1
ATOM 639 C CA . VAL A 1 83 ? -0.049 -0.176 14.540 1.00 98.19 83 VAL A CA 1
ATOM 640 C C . VAL A 1 83 ? -0.188 1.158 15.270 1.00 98.19 83 VAL A C 1
ATOM 642 O O . VAL A 1 83 ? -1.271 1.722 15.327 1.00 98.19 83 VAL A O 1
ATOM 645 N N . ALA A 1 84 ? 0.912 1.677 15.824 1.00 97.50 84 ALA A N 1
ATOM 646 C CA . ALA A 1 84 ? 0.937 3.031 16.393 1.00 97.50 84 ALA A CA 1
ATOM 647 C C . ALA A 1 84 ? 1.210 4.095 15.329 1.00 97.50 84 ALA A C 1
ATOM 649 O O . ALA A 1 84 ? 0.694 5.205 15.406 1.00 97.50 84 ALA A O 1
ATOM 650 N N . SER A 1 85 ? 2.071 3.785 14.360 1.00 97.56 85 SER A N 1
ATOM 651 C CA . SER A 1 85 ? 2.402 4.708 13.280 1.00 97.56 85 SER A CA 1
ATOM 652 C C . SER A 1 85 ? 2.857 3.954 12.041 1.00 97.56 85 SER A C 1
ATOM 654 O O . SER A 1 85 ? 3.503 2.904 12.125 1.00 97.56 85 SER A O 1
ATOM 656 N N . ASN A 1 86 ? 2.530 4.524 10.889 1.00 97.75 86 ASN A N 1
ATOM 657 C CA . ASN A 1 86 ? 2.900 4.025 9.581 1.00 97.75 86 ASN A CA 1
ATOM 658 C C . ASN A 1 86 ? 4.035 4.883 8.999 1.00 97.75 86 ASN A C 1
ATOM 660 O O . ASN A 1 86 ? 3.845 6.061 8.695 1.00 97.75 86 ASN A O 1
ATOM 664 N N . ILE A 1 87 ? 5.233 4.308 8.851 1.00 98.38 87 ILE A N 1
ATOM 665 C CA . ILE A 1 87 ? 6.407 5.038 8.362 1.00 98.38 87 ILE A CA 1
ATOM 666 C C . ILE A 1 87 ? 6.341 5.129 6.833 1.00 98.38 87 ILE A C 1
ATOM 668 O O . ILE A 1 87 ? 6.804 4.242 6.103 1.00 98.38 87 ILE A O 1
ATOM 672 N N . ILE A 1 88 ? 5.771 6.232 6.350 1.00 98.00 88 ILE A N 1
ATOM 673 C CA . ILE A 1 88 ? 5.695 6.557 4.924 1.00 98.00 88 ILE A CA 1
ATOM 674 C C . ILE A 1 88 ? 7.041 7.059 4.388 1.00 98.00 88 ILE A C 1
ATOM 676 O O . ILE A 1 88 ? 7.822 7.707 5.083 1.00 98.00 88 ILE A O 1
ATOM 680 N N . GLY A 1 89 ? 7.317 6.767 3.117 1.00 97.38 89 GLY A N 1
ATOM 681 C CA . GLY A 1 89 ? 8.502 7.253 2.414 1.00 97.38 89 GLY A CA 1
ATOM 682 C C . GLY A 1 89 ? 8.120 7.838 1.062 1.00 97.38 89 GLY A C 1
ATOM 683 O O . GLY A 1 89 ? 7.316 7.252 0.340 1.00 97.38 89 GLY A O 1
ATOM 684 N N . ALA A 1 90 ? 8.718 8.972 0.714 1.00 97.56 90 ALA A N 1
ATOM 685 C CA . ALA A 1 90 ? 8.467 9.685 -0.532 1.00 97.56 90 ALA A CA 1
ATOM 686 C C . ALA A 1 90 ? 9.771 10.265 -1.094 1.00 97.56 90 ALA A C 1
ATOM 688 O O . ALA A 1 90 ? 10.710 10.548 -0.352 1.00 97.56 90 ALA A O 1
ATOM 689 N N . THR A 1 91 ? 9.820 10.427 -2.414 1.00 96.88 91 THR A N 1
ATOM 690 C CA . THR A 1 91 ? 10.914 11.106 -3.140 1.00 96.88 91 THR A CA 1
ATOM 691 C C . THR A 1 91 ? 10.457 12.391 -3.829 1.00 96.88 91 THR A C 1
ATOM 693 O O . THR A 1 91 ? 11.264 13.064 -4.460 1.00 96.88 91 THR A O 1
ATOM 696 N N . SER A 1 92 ? 9.172 12.731 -3.718 1.00 97.19 92 SER A N 1
ATOM 697 C CA . SER A 1 92 ? 8.598 13.985 -4.204 1.00 97.19 92 SER A CA 1
ATOM 698 C C . SER A 1 92 ? 7.521 14.486 -3.239 1.00 97.19 92 SER A C 1
ATOM 700 O O . SER A 1 92 ? 7.031 13.722 -2.399 1.00 97.19 92 SER A O 1
ATOM 702 N N . LEU A 1 93 ? 7.160 15.766 -3.346 1.00 98.44 93 LEU A N 1
ATOM 703 C CA . LEU A 1 93 ? 6.133 16.370 -2.494 1.00 98.44 93 LEU A CA 1
ATOM 704 C C . LEU A 1 93 ? 4.739 15.829 -2.815 1.00 98.44 93 LEU A C 1
ATOM 706 O O . LEU A 1 93 ? 3.926 15.680 -1.911 1.00 98.44 93 LEU A O 1
ATOM 710 N N . GLU A 1 94 ? 4.483 15.467 -4.069 1.00 97.94 94 GLU A N 1
ATOM 711 C CA . GLU A 1 94 ? 3.211 14.890 -4.510 1.00 97.94 94 GLU A CA 1
ATOM 712 C C . GLU A 1 94 ? 2.991 13.517 -3.869 1.00 97.94 94 GLU A C 1
ATOM 714 O O . GLU A 1 94 ? 1.929 13.259 -3.311 1.00 97.94 94 GLU A O 1
ATOM 719 N N . GLN A 1 95 ? 4.026 12.665 -3.865 1.00 98.25 95 GLN A N 1
ATOM 720 C CA . GLN A 1 95 ? 3.982 11.371 -3.174 1.00 98.25 95 GLN A CA 1
ATOM 721 C C . GLN A 1 95 ? 3.770 11.557 -1.674 1.00 98.25 95 GLN A C 1
ATOM 723 O O . GLN A 1 95 ? 3.028 10.804 -1.053 1.00 98.25 95 GLN A O 1
ATOM 728 N N . LEU A 1 96 ? 4.443 12.542 -1.075 1.00 98.56 96 LEU A N 1
ATOM 729 C CA . LEU A 1 96 ? 4.294 12.820 0.347 1.00 98.56 96 LEU A CA 1
ATOM 730 C C . LEU A 1 96 ? 2.866 13.270 0.677 1.00 98.56 96 LEU A C 1
ATOM 732 O O . LEU A 1 96 ? 2.291 12.768 1.637 1.00 98.56 96 LEU A O 1
ATOM 736 N N . ALA A 1 97 ? 2.292 14.165 -0.127 1.00 98.56 97 ALA A N 1
ATOM 737 C CA . ALA A 1 97 ? 0.928 14.647 0.048 1.00 98.56 97 ALA A CA 1
ATOM 738 C C . ALA A 1 97 ? -0.103 13.516 -0.091 1.00 98.56 97 ALA A C 1
ATOM 740 O O . ALA A 1 97 ? -0.951 13.371 0.787 1.00 98.56 97 ALA A O 1
ATOM 741 N N . GLU A 1 98 ? 0.005 12.675 -1.129 1.00 98.31 98 GLU A N 1
ATOM 742 C CA . GLU A 1 98 ? -0.857 11.493 -1.302 1.00 98.31 98 GLU A CA 1
ATOM 743 C C . GLU A 1 98 ? -0.733 10.537 -0.106 1.00 98.31 98 GLU A C 1
ATOM 745 O O . GLU A 1 98 ? -1.735 10.103 0.463 1.00 98.31 98 GLU A O 1
ATOM 750 N N . ASN A 1 99 ? 0.499 10.253 0.325 1.00 98.56 99 ASN A N 1
ATOM 751 C CA . ASN A 1 99 ? 0.740 9.356 1.447 1.00 98.56 99 ASN A CA 1
ATOM 752 C C . ASN A 1 99 ? 0.146 9.895 2.758 1.00 98.56 99 ASN A C 1
ATOM 754 O O . ASN A 1 99 ? -0.409 9.117 3.529 1.00 98.56 99 ASN A O 1
ATOM 758 N N . ILE A 1 100 ? 0.249 11.202 3.025 1.00 98.50 100 ILE A N 1
ATOM 759 C CA . ILE A 1 100 ? -0.338 11.830 4.220 1.00 98.50 100 ILE A CA 1
ATOM 760 C C . ILE A 1 100 ? -1.868 11.786 4.155 1.00 98.50 100 ILE A C 1
ATOM 762 O O . ILE A 1 100 ? -2.503 11.439 5.147 1.00 98.50 100 ILE A O 1
ATOM 766 N N . ALA A 1 101 ? -2.459 1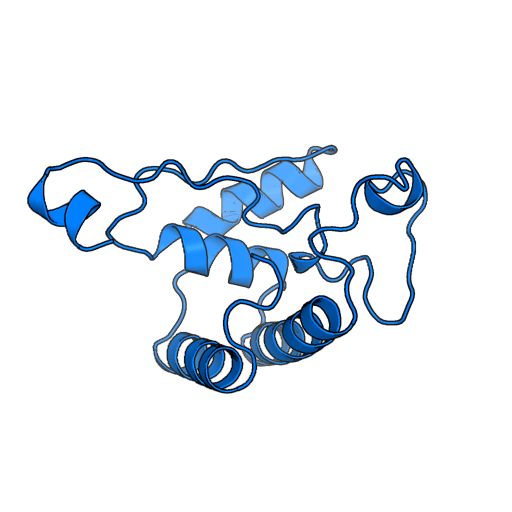2.070 2.990 1.00 98.19 101 ALA A N 1
ATOM 767 C CA . ALA A 1 101 ? -3.911 12.061 2.805 1.00 98.19 101 ALA A CA 1
ATOM 768 C C . ALA A 1 101 ? -4.549 10.686 3.080 1.00 98.19 101 ALA A C 1
ATOM 770 O O . ALA A 1 101 ? -5.717 10.619 3.455 1.00 98.19 101 ALA A O 1
ATOM 771 N N . SER A 1 102 ? -3.784 9.592 2.968 1.00 97.94 102 SER A N 1
ATOM 772 C CA . SER A 1 102 ? -4.257 8.243 3.317 1.00 97.94 102 SER A CA 1
ATOM 773 C C . SER A 1 102 ? -4.678 8.073 4.784 1.00 97.94 102 SER A C 1
ATOM 775 O O . SER A 1 102 ? -5.378 7.115 5.101 1.00 97.94 102 SER A O 1
ATOM 777 N N . ALA A 1 103 ? -4.275 8.980 5.683 1.00 97.31 103 ALA A N 1
ATOM 778 C CA . ALA A 1 103 ? -4.709 8.968 7.081 1.00 97.31 103 ALA A CA 1
ATOM 779 C C . ALA A 1 103 ? -6.216 9.237 7.242 1.00 97.31 103 ALA A C 1
ATOM 781 O O . ALA A 1 103 ? -6.809 8.791 8.218 1.00 97.31 103 ALA A O 1
ATOM 782 N N . GLU A 1 104 ? -6.832 9.917 6.271 1.00 97.69 104 GLU A N 1
ATOM 783 C CA . GLU A 1 104 ? -8.260 10.260 6.270 1.00 97.69 104 GLU A CA 1
ATOM 784 C C . GLU A 1 104 ? -9.119 9.216 5.531 1.00 97.69 104 GLU A C 1
ATOM 786 O O . GLU A 1 104 ? -10.337 9.356 5.417 1.00 97.69 104 GLU A O 1
ATOM 791 N N . VAL A 1 105 ? -8.499 8.161 4.991 1.00 98.31 105 VAL A N 1
ATOM 792 C CA . VAL A 1 105 ? -9.194 7.119 4.230 1.00 98.31 105 VAL A CA 1
ATOM 793 C C . VAL A 1 105 ? -9.643 6.011 5.175 1.00 98.31 105 VAL A C 1
ATOM 795 O O . VAL A 1 105 ? -8.825 5.328 5.785 1.00 98.31 105 VAL A O 1
ATOM 798 N N . THR A 1 106 ? -10.956 5.792 5.247 1.00 98.19 106 THR A N 1
ATOM 799 C CA . THR A 1 106 ? -11.552 4.635 5.928 1.00 98.19 106 THR A CA 1
ATOM 800 C C . THR A 1 106 ? -11.968 3.601 4.888 1.00 98.19 106 THR A C 1
ATOM 802 O O . THR A 1 106 ? -12.758 3.907 3.995 1.00 98.19 106 THR A O 1
ATOM 805 N N . LEU A 1 107 ? -11.437 2.381 4.992 1.00 98.56 107 LEU A N 1
ATOM 806 C CA . LEU A 1 107 ? -11.822 1.279 4.110 1.00 98.56 107 LEU A CA 1
ATOM 807 C C . LEU A 1 107 ? -13.177 0.715 4.547 1.00 98.56 107 LEU A C 1
ATOM 809 O O . LEU A 1 107 ? -13.419 0.521 5.738 1.00 98.56 107 LEU A O 1
ATOM 813 N N . SER A 1 108 ? -14.067 0.456 3.589 1.00 98.50 108 SER A N 1
ATOM 814 C CA . SER A 1 108 ? -15.346 -0.186 3.889 1.00 98.50 108 SER A CA 1
ATOM 815 C C . SER A 1 108 ? -15.143 -1.660 4.275 1.00 98.50 108 SER A C 1
ATOM 817 O O . SER A 1 108 ? -14.136 -2.259 3.883 1.00 98.50 108 SER A O 1
ATOM 819 N N . PRO A 1 109 ? -16.106 -2.275 4.988 1.00 98.56 109 PRO A N 1
ATOM 820 C CA . PRO A 1 109 ? -16.079 -3.710 5.263 1.00 98.56 109 PRO A CA 1
ATOM 821 C C . PRO A 1 109 ? -15.910 -4.554 3.993 1.00 98.56 109 PRO A C 1
ATOM 823 O O . PRO A 1 109 ? -15.054 -5.427 3.965 1.00 98.56 109 PRO A O 1
ATOM 826 N N . ASP A 1 110 ? -16.617 -4.214 2.910 1.00 98.56 110 ASP A N 1
ATOM 827 C CA . ASP A 1 110 ? -16.525 -4.941 1.635 1.00 98.56 110 ASP A CA 1
ATOM 828 C C . ASP A 1 110 ? -15.107 -4.903 1.035 1.00 98.56 110 ASP A C 1
ATOM 830 O O . ASP A 1 110 ? -14.620 -5.897 0.495 1.00 98.56 110 ASP A O 1
ATOM 834 N N . VAL A 1 111 ? -14.410 -3.764 1.151 1.00 98.75 111 VAL A N 1
ATOM 835 C CA . VAL A 1 111 ? -13.018 -3.632 0.691 1.00 98.75 111 VAL A CA 1
ATOM 836 C C . VAL A 1 111 ? -12.078 -4.465 1.561 1.00 98.75 111 VAL A C 1
ATOM 838 O O . VAL A 1 111 ? -11.162 -5.101 1.038 1.00 98.75 111 VAL A O 1
ATOM 841 N N . LEU A 1 112 ? -12.295 -4.479 2.879 1.00 98.75 112 LEU A N 1
ATOM 842 C CA . LEU A 1 112 ? -11.512 -5.297 3.806 1.00 98.75 112 LEU A CA 1
ATOM 843 C C . LEU A 1 112 ? -11.708 -6.795 3.535 1.00 98.75 112 LEU A C 1
ATOM 845 O O . LEU A 1 112 ? -10.716 -7.514 3.427 1.00 98.75 112 LEU A O 1
ATOM 849 N N . ASP A 1 113 ? -12.947 -7.238 3.322 1.00 98.75 113 ASP A N 1
ATOM 850 C CA . ASP A 1 113 ? -13.273 -8.626 2.985 1.00 98.75 113 ASP A CA 1
ATOM 851 C C . ASP A 1 113 ? -12.633 -9.046 1.649 1.00 98.75 113 ASP A C 1
ATOM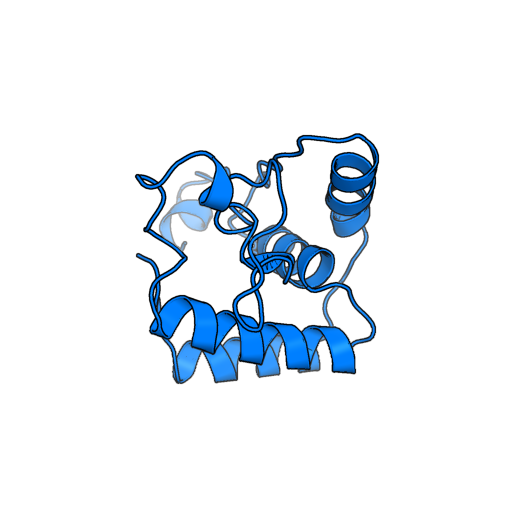 853 O O . ASP A 1 113 ? -12.092 -10.149 1.523 1.00 98.75 113 ASP A O 1
ATOM 857 N N . ALA A 1 114 ? -12.622 -8.155 0.651 1.00 98.75 114 ALA A N 1
ATOM 858 C CA . ALA A 1 114 ? -11.953 -8.403 -0.624 1.00 98.75 114 ALA A CA 1
ATOM 859 C C . ALA A 1 114 ? -10.425 -8.527 -0.470 1.00 98.75 114 ALA A C 1
ATOM 861 O O . ALA A 1 114 ? -9.804 -9.399 -1.087 1.00 98.75 114 ALA A O 1
ATOM 862 N N . ILE A 1 115 ? -9.806 -7.689 0.371 1.00 98.75 115 ILE A N 1
ATOM 863 C CA . ILE A 1 115 ? -8.376 -7.792 0.703 1.00 98.75 115 ILE A CA 1
ATOM 864 C C . ILE A 1 115 ? -8.084 -9.133 1.389 1.00 98.75 115 ILE A C 1
ATOM 866 O O . ILE A 1 115 ? -7.127 -9.815 1.010 1.00 98.75 115 ILE A O 1
ATOM 870 N N . ASP A 1 116 ? -8.915 -9.534 2.351 1.00 98.62 116 ASP A N 1
ATOM 871 C CA . ASP A 1 116 ? -8.754 -10.787 3.088 1.00 98.62 116 ASP A CA 1
ATOM 872 C C . ASP A 1 116 ? -8.901 -12.011 2.171 1.00 98.62 116 ASP A C 1
ATOM 874 O O . ASP A 1 116 ? -8.117 -12.957 2.283 1.00 98.62 116 ASP A O 1
ATOM 878 N N . ALA A 1 117 ? -9.817 -11.976 1.198 1.00 98.69 117 ALA A N 1
ATOM 879 C CA . ALA A 1 117 ? -9.952 -13.025 0.187 1.00 98.69 117 ALA A CA 1
ATOM 880 C C . ALA A 1 117 ? -8.672 -13.190 -0.655 1.00 98.69 117 ALA A C 1
ATOM 882 O O . ALA A 1 117 ? -8.186 -14.308 -0.846 1.00 98.69 117 ALA A O 1
ATOM 883 N N . VAL A 1 118 ? -8.064 -12.082 -1.099 1.00 98.56 118 VAL A N 1
ATOM 884 C CA . VAL A 1 118 ? -6.775 -12.122 -1.812 1.00 98.56 118 VAL A CA 1
ATOM 885 C C . VAL A 1 118 ? -5.666 -12.659 -0.908 1.00 98.56 118 VAL A C 1
ATOM 887 O O . VAL A 1 118 ? -4.847 -13.460 -1.360 1.00 98.56 118 VAL A O 1
ATOM 890 N N . HIS A 1 119 ? -5.626 -12.258 0.365 1.00 98.12 119 HIS A N 1
ATOM 891 C CA . HIS A 1 119 ? -4.620 -12.737 1.314 1.00 98.12 119 HIS A CA 1
ATOM 892 C C . HIS A 1 119 ? -4.760 -14.235 1.627 1.00 98.12 119 HIS A C 1
ATOM 894 O O . HIS A 1 119 ? -3.749 -14.922 1.802 1.00 98.12 119 HIS A O 1
ATOM 900 N N . ALA A 1 120 ? -5.986 -14.759 1.667 1.00 98.25 120 ALA A N 1
ATOM 901 C CA . ALA A 1 120 ? -6.252 -16.182 1.854 1.00 98.25 120 ALA A CA 1
ATOM 902 C C . ALA A 1 120 ? -5.744 -17.031 0.671 1.00 98.25 120 ALA A C 1
ATOM 904 O O . ALA A 1 120 ? -5.228 -18.127 0.881 1.00 98.25 120 ALA A O 1
ATOM 905 N N . GLU A 1 121 ? -5.835 -16.518 -0.561 1.00 98.12 121 GLU A N 1
ATOM 906 C CA . GLU A 1 121 ? -5.309 -17.177 -1.767 1.00 98.12 121 GLU A CA 1
ATOM 907 C C . GLU A 1 121 ? -3.787 -17.000 -1.917 1.00 98.12 121 GLU A C 1
ATOM 909 O O . GLU A 1 121 ? -3.065 -17.929 -2.290 1.00 98.12 121 GLU A O 1
ATOM 914 N N . ILE A 1 122 ? -3.286 -15.794 -1.638 1.00 97.44 122 ILE A N 1
ATOM 915 C CA . ILE A 1 122 ? -1.890 -15.390 -1.818 1.00 97.44 122 ILE A CA 1
ATOM 916 C C . ILE A 1 122 ? -1.330 -14.919 -0.473 1.00 97.44 122 ILE A C 1
ATOM 918 O O . ILE A 1 122 ? -1.078 -13.733 -0.240 1.00 97.44 122 ILE A O 1
ATOM 922 N N . SER A 1 123 ? -1.119 -15.872 0.431 1.00 96.88 123 SER A N 1
ATOM 923 C CA . SER A 1 123 ? -0.646 -15.575 1.782 1.00 96.88 123 SER A CA 1
ATOM 924 C C . SER A 1 123 ? 0.839 -15.224 1.806 1.00 96.88 123 SER A C 1
ATOM 926 O O . SER A 1 123 ? 1.683 -15.985 1.335 1.00 96.88 123 SER A O 1
ATOM 928 N N . ASN A 1 124 ? 1.157 -14.078 2.412 1.00 95.44 124 ASN A N 1
ATOM 929 C CA . ASN A 1 124 ? 2.522 -13.614 2.694 1.00 95.44 124 ASN A CA 1
ATOM 930 C C . ASN A 1 124 ? 3.518 -13.799 1.523 1.00 95.44 124 ASN A C 1
ATOM 932 O O . ASN A 1 124 ? 4.580 -14.393 1.714 1.00 95.44 124 ASN A O 1
ATOM 936 N N . PRO A 1 125 ? 3.231 -13.272 0.314 1.00 96.12 125 PRO A N 1
ATOM 937 C CA . PRO A 1 125 ? 4.049 -13.526 -0.880 1.00 96.12 125 PRO A CA 1
ATOM 938 C C . PRO A 1 125 ? 5.451 -12.898 -0.814 1.00 96.12 125 PRO A C 1
ATOM 940 O O . PRO A 1 125 ? 6.344 -13.252 -1.588 1.00 96.12 125 PRO A O 1
ATOM 943 N N . CYS A 1 126 ? 5.644 -11.946 0.101 1.00 95.50 126 CYS A N 1
ATOM 944 C CA . CYS A 1 126 ? 6.862 -11.157 0.256 1.00 95.50 126 CYS A CA 1
ATOM 945 C C . CYS A 1 126 ? 7.279 -11.094 1.740 1.00 95.50 126 CYS A C 1
ATOM 947 O O . CYS A 1 126 ? 7.171 -10.020 2.341 1.00 95.50 126 CYS A O 1
ATOM 949 N N . PRO A 1 127 ? 7.706 -12.223 2.340 1.00 90.19 127 PRO A N 1
ATOM 950 C CA . PRO A 1 127 ? 8.086 -12.277 3.748 1.00 90.19 127 PRO A CA 1
ATOM 951 C C . PRO A 1 127 ? 9.348 -11.468 4.052 1.00 90.19 127 PRO A C 1
ATOM 953 O O . PRO A 1 127 ? 10.101 -11.067 3.129 1.00 90.19 127 PRO A O 1
#

Sequence (127 aa):
SEVSLRENLPLLAYSPLAFGVLTGKYRHGAMPAGSRLALFERFKRYSKPQGFAAVERYAQIADEAGLSLTALALAFVNDRPFVASNIIGATSLEQLAENIASAEVTLSPDVLDAIDAVHAEISNPCP

Foldseek 3Di:
DVCCVVVVPADAAPCLCLQVVLQVCCAPNHDDPPRPVNVDVVSCLQVDPLNNVLSVLLCVLCVVVVHGSLLLSLLVQLPDPRHPHYDDDDPDVVSVVSNVCSNVDDDDPVSVVSNVVSCVVRPCVRD

Solvent-accessible surface area (backbone atoms only — not comparable to full-atom values): 7412 Å² total; per-residue (Å²): 94,73,63,22,64,76,69,74,50,57,36,74,44,68,60,67,39,45,82,47,49,41,52,51,64,47,53,95,78,41,68,51,85,89,34,62,63,63,74,35,81,85,67,50,69,50,73,40,73,61,28,48,53,51,47,56,55,50,39,52,54,15,58,76,69,75,40,52,34,45,38,48,44,45,19,57,55,64,66,38,91,32,42,75,44,73,54,79,84,62,94,49,68,67,54,41,51,53,60,58,56,17,77,78,48,79,80,50,70,71,57,51,53,54,52,50,54,50,38,72,77,53,61,75,61,55,120

Secondary structure (DSSP, 8-state):
-HHHHHTT--EEE--TTGGGGGGTTTGGG---TT-HHHH-TT--TT-SHHHHHHHHHHHHHHHHTT--HHHHHHHHHHT-TTEEEE----SSHHHHHHHHHGGGPPPPHHHHHHHHHHHHHS--S--

Nearest PDB structures (foldseek):
  1lqa-assembly1_A  TM=9.935E-01  e=2.046E-11  Escherichia coli
  8jwm-assembly1_D  TM=8.643E-01  e=1.823E-05  Streptomyces xinghaiensis
  8jwn-assembly1_F  TM=8.705E-01  e=3.738E-05  Streptomyces xinghaiensis
  8jwn-assembly1_G  TM=8.647E-01  e=4.412E-05  Streptomyces xinghaiensis
  8xr3-assembly1_C  TM=8.256E-01  e=2.274E-05  Streptomyces xinghaiensis

Mean predicted aligned error: 2.45 Å

Radius of gyration: 14.62 Å; Cα contacts (8 Å, |Δi|>4): 156; chains: 1; bounding box: 36×34×43 Å